Protein AF-A0A1I8NKN6-F1 (afdb_monomer_lite)

Radius of gyration: 14.68 Å; chains: 1; bounding box: 35×41×33 Å

pLDDT: mean 80.77, std 15.3, range [33.5, 96.06]

InterPro domains:
  IPR006170 Pheromone/general odorant binding protein [PF01395] (16-107)
  IPR006170 Pheromone/general odorant binding protein [SM00708] (15-115)
  IPR036728 Pheromone/general odorant binding protein superfamily [G3DSA:1.10.238.20] (7-115)
  IPR036728 Pheromone/general odorant binding protein superfamily [SSF47565] (15-107)

Organism: Musca domestica (NCBI:txid7370)

Sequence (115 aa):
MARYIVEISADEISQSAACLQENNLTKNELLEILDSIRAGAKEVDSRVKCHTHCLMKSFGHLDENGKFDPQSIGDGTDLSDIGMADLEKCYEEYQASDDKCEYAYCVITTMENVE

Foldseek 3Di:
DDDPPPCCDPQLVVQLVVLCVVLVHDPVNLVVQVVCVVVPDPDGDLSNLSSLLSSCVS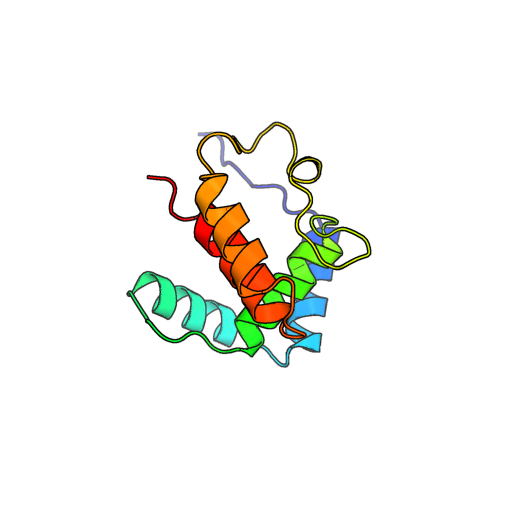LVQADPLLQGDPPSPDPPQPCVLLPVVQLVVLCVVPVPPPSSSSSSVSSVVSSVPRD

Secondary structure (DSSP, 8-state):
---------HHHHHHHHHHHHHTT--HHHHHHHHHHHHTT-S---HHHHHHHHHHHHHTT-B-TTS-B-GGGS-TTS-TTSS-HHHHHHHHHHHTT-S-HHHHHHHHHHHHHT--

Structure (mmCIF, N/CA/C/O backbone):
data_AF-A0A1I8NKN6-F1
#
_entry.id   AF-A0A1I8NKN6-F1
#
loop_
_atom_site.group_PDB
_atom_site.id
_atom_site.type_symbol
_atom_site.label_atom_id
_atom_site.label_alt_id
_atom_site.label_comp_id
_atom_site.label_asym_id
_atom_site.label_entity_id
_atom_site.label_seq_id
_atom_site.pdbx_PDB_ins_code
_atom_site.Cartn_x
_atom_site.Cartn_y
_atom_site.Cartn_z
_atom_site.occupancy
_atom_site.B_iso_or_equiv
_atom_site.auth_seq_id
_atom_site.auth_comp_id
_atom_site.auth_asym_id
_atom_site.auth_atom_id
_atom_site.pdbx_PDB_model_num
ATOM 1 N N . MET A 1 1 ? 13.535 26.383 -17.738 1.00 35.12 1 MET A N 1
ATOM 2 C CA . MET A 1 1 ? 12.609 25.890 -16.698 1.00 35.12 1 MET A CA 1
ATOM 3 C C . MET A 1 1 ? 11.951 24.629 -17.234 1.00 35.12 1 MET A C 1
ATOM 5 O O . MET A 1 1 ? 10.964 24.731 -17.949 1.00 35.12 1 MET A O 1
ATOM 9 N N . ALA A 1 2 ? 12.562 23.464 -17.009 1.00 33.50 2 ALA A N 1
ATOM 10 C CA . ALA A 1 2 ? 11.960 22.196 -17.406 1.00 33.50 2 ALA A CA 1
ATOM 11 C C . ALA A 1 2 ? 10.859 21.869 -16.391 1.00 33.50 2 ALA A C 1
ATOM 13 O O . ALA A 1 2 ? 11.138 21.705 -15.207 1.00 33.50 2 ALA A O 1
ATOM 14 N N . ARG A 1 3 ? 9.602 21.868 -16.844 1.00 38.62 3 ARG A N 1
ATOM 15 C CA . ARG A 1 3 ? 8.496 21.284 -16.086 1.00 38.62 3 ARG A CA 1
ATOM 16 C C . ARG A 1 3 ? 8.728 19.778 -16.095 1.00 38.62 3 ARG A C 1
ATOM 18 O O . ARG A 1 3 ? 8.665 19.177 -17.161 1.00 38.62 3 ARG A O 1
ATOM 25 N N . TYR A 1 4 ? 9.025 19.204 -14.937 1.00 37.88 4 TYR A N 1
ATOM 26 C CA . TYR A 1 4 ? 8.963 17.762 -14.733 1.00 37.88 4 TYR A CA 1
ATOM 27 C C . TYR A 1 4 ? 7.474 17.393 -14.772 1.00 37.88 4 TYR A C 1
ATOM 29 O O . TYR A 1 4 ? 6.765 17.506 -13.776 1.00 37.88 4 TYR A O 1
ATOM 37 N N . ILE A 1 5 ? 6.950 17.113 -15.964 1.00 47.09 5 ILE A N 1
ATOM 38 C CA . ILE A 1 5 ? 5.681 16.403 -16.083 1.00 47.09 5 ILE A CA 1
ATOM 39 C C . ILE A 1 5 ? 6.077 14.956 -15.830 1.00 47.09 5 ILE A C 1
ATOM 41 O O . ILE A 1 5 ? 6.745 14.361 -16.668 1.00 47.09 5 ILE A O 1
ATOM 45 N N . VAL A 1 6 ? 5.756 14.431 -14.649 1.00 48.31 6 VAL A N 1
ATOM 46 C CA . VAL A 1 6 ? 5.752 12.980 -14.453 1.00 48.31 6 VAL A CA 1
ATOM 47 C C . VAL A 1 6 ? 4.745 12.457 -15.474 1.00 48.31 6 VAL A C 1
ATOM 49 O O . VAL A 1 6 ? 3.558 12.775 -15.380 1.00 48.31 6 VAL A O 1
ATOM 52 N N . GLU A 1 7 ? 5.221 11.780 -16.517 1.00 51.00 7 GLU A N 1
ATOM 53 C CA . GLU A 1 7 ? 4.362 11.105 -17.488 1.00 51.00 7 GLU A CA 1
ATOM 54 C C . GLU A 1 7 ? 3.741 9.896 -16.789 1.00 51.00 7 GLU A C 1
ATOM 56 O O . GLU A 1 7 ? 4.213 8.775 -16.925 1.00 51.00 7 GLU A O 1
ATOM 61 N N . ILE A 1 8 ? 2.703 10.140 -15.987 1.00 62.81 8 ILE A N 1
ATOM 62 C CA . ILE A 1 8 ? 1.846 9.069 -15.484 1.00 62.81 8 ILE A CA 1
ATOM 63 C C . ILE A 1 8 ? 1.136 8.501 -16.711 1.00 62.81 8 ILE A C 1
ATOM 65 O O . ILE A 1 8 ? 0.442 9.228 -17.434 1.00 62.81 8 ILE A O 1
ATOM 69 N N . SER A 1 9 ? 1.355 7.222 -16.984 1.00 74.62 9 SER A N 1
ATOM 7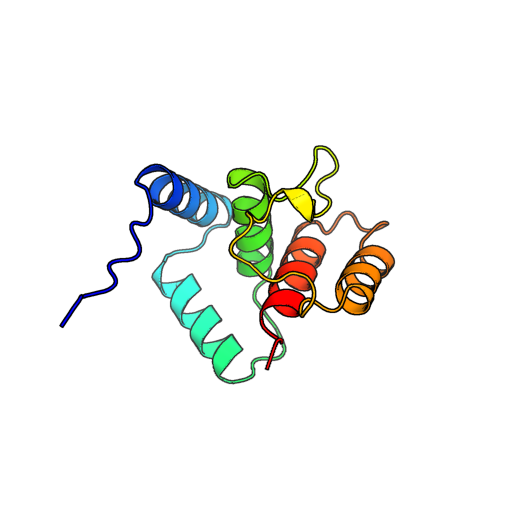0 C CA . SER A 1 9 ? 0.786 6.543 -18.139 1.00 74.62 9 SER A CA 1
ATOM 71 C C . SER A 1 9 ? -0.743 6.491 -18.046 1.00 74.62 9 SER A C 1
ATOM 73 O O . SER A 1 9 ? -1.343 6.509 -16.967 1.00 74.62 9 SER A O 1
ATOM 75 N N . ALA A 1 10 ? -1.408 6.413 -19.201 1.00 78.12 10 ALA A N 1
ATOM 76 C CA . ALA A 1 10 ? -2.859 6.224 -19.245 1.00 78.12 10 ALA A CA 1
ATOM 77 C C . ALA A 1 10 ? -3.290 4.935 -18.518 1.00 78.12 10 ALA A C 1
ATOM 79 O O . ALA A 1 10 ? -4.370 4.893 -17.925 1.00 78.12 10 ALA A O 1
ATOM 80 N N . ASP A 1 11 ? -2.420 3.924 -18.525 1.00 78.19 11 ASP A N 1
ATOM 81 C CA . ASP A 1 11 ? -2.635 2.651 -17.849 1.00 78.19 11 ASP A CA 1
ATOM 82 C C . ASP A 1 11 ? -2.609 2.819 -16.326 1.00 78.19 11 ASP A C 1
ATOM 84 O O . ASP A 1 11 ? -3.539 2.369 -15.659 1.00 78.19 11 ASP A O 1
ATOM 88 N N . GLU A 1 12 ? -1.646 3.559 -15.769 1.00 76.50 12 GLU A N 1
ATOM 89 C CA . GLU A 1 12 ? -1.598 3.864 -14.329 1.00 76.50 12 GLU A CA 1
ATOM 90 C C . GLU A 1 12 ? -2.819 4.670 -13.865 1.00 76.50 12 GLU A C 1
ATOM 92 O O . GLU A 1 12 ? -3.389 4.403 -12.803 1.00 76.50 12 GLU A O 1
ATOM 97 N N . ILE A 1 13 ? -3.287 5.616 -14.686 1.00 82.06 13 ILE A N 1
ATOM 98 C CA . ILE A 1 13 ? -4.515 6.376 -14.411 1.00 82.06 13 ILE A CA 1
ATOM 99 C C . ILE A 1 13 ? -5.734 5.445 -14.392 1.00 82.06 13 ILE A C 1
ATOM 101 O O . ILE A 1 13 ? -6.581 5.544 -13.499 1.00 82.06 13 ILE A O 1
ATOM 105 N N . SER A 1 14 ? -5.830 4.534 -15.363 1.00 86.44 14 SER A N 1
ATOM 106 C CA . SER A 1 14 ? -6.934 3.577 -15.453 1.00 86.44 14 SER A CA 1
ATOM 107 C C . SER A 1 14 ? -6.925 2.584 -14.289 1.00 86.44 14 SER A C 1
ATOM 109 O O . SER A 1 14 ? -7.981 2.288 -13.727 1.00 86.44 14 SER A O 1
ATOM 111 N N . GLN A 1 15 ? -5.752 2.081 -13.906 1.00 88.75 15 GLN A N 1
ATOM 112 C CA . GLN A 1 15 ? -5.592 1.142 -12.795 1.00 88.75 15 GLN A CA 1
ATOM 113 C C . GLN A 1 15 ? -5.917 1.809 -11.453 1.00 88.75 15 GLN A C 1
ATOM 115 O O . GLN A 1 15 ? -6.665 1.248 -10.653 1.00 88.75 15 GLN A O 1
ATOM 120 N N . SER A 1 16 ? -5.476 3.054 -11.245 1.00 88.19 16 SER A N 1
ATOM 121 C CA . SER A 1 16 ? -5.855 3.842 -10.066 1.00 88.19 16 SER A CA 1
ATOM 122 C C . SER A 1 16 ? -7.369 4.057 -9.968 1.00 88.19 16 SER A C 1
ATOM 124 O O . SER A 1 16 ? -7.954 3.861 -8.899 1.00 88.19 16 SER A O 1
ATOM 126 N N . ALA A 1 17 ? -8.035 4.380 -11.082 1.00 91.44 17 ALA A N 1
ATOM 127 C CA . ALA A 1 17 ? -9.488 4.539 -11.109 1.00 91.44 17 ALA A CA 1
ATOM 128 C C . ALA A 1 17 ? -10.233 3.233 -10.773 1.00 91.44 17 ALA A C 1
ATOM 130 O O . ALA A 1 17 ? -11.201 3.260 -10.010 1.00 91.44 17 ALA A O 1
ATOM 131 N N . ALA A 1 18 ? -9.765 2.092 -11.290 1.00 94.25 18 ALA A N 1
ATOM 132 C CA . ALA A 1 18 ? -10.334 0.783 -10.973 1.00 94.25 18 ALA A CA 1
ATOM 133 C C . ALA A 1 18 ? -10.187 0.447 -9.479 1.00 94.25 18 ALA A C 1
ATOM 135 O O . ALA A 1 18 ? -11.165 0.071 -8.833 1.00 94.25 18 ALA A O 1
ATOM 136 N N . CYS A 1 19 ? -9.002 0.675 -8.904 1.00 95.75 19 CYS A N 1
ATOM 137 C CA . CYS A 1 19 ? -8.750 0.423 -7.487 1.00 95.75 19 CYS A CA 1
ATOM 138 C C . CYS A 1 19 ? -9.555 1.339 -6.556 1.00 95.75 19 CYS A C 1
ATOM 140 O O . CYS A 1 19 ? -9.900 0.928 -5.448 1.00 95.75 19 CYS A O 1
ATOM 142 N N . LEU A 1 20 ? -9.855 2.579 -6.956 1.00 94.81 20 LEU A N 1
ATOM 143 C CA . LEU A 1 20 ? -10.770 3.457 -6.212 1.00 94.81 20 LEU A CA 1
ATOM 144 C C . LEU A 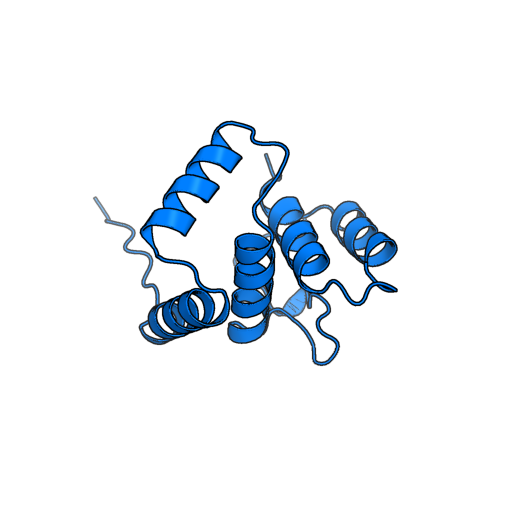1 20 ? -12.187 2.874 -6.187 1.00 94.81 20 LEU A C 1
ATOM 146 O O . LEU A 1 20 ? -12.807 2.773 -5.127 1.00 94.81 20 LEU A O 1
ATOM 150 N N . GLN A 1 21 ? -12.677 2.445 -7.353 1.00 95.88 21 GLN A N 1
ATOM 151 C CA . GLN A 1 21 ? -14.011 1.873 -7.493 1.00 95.88 21 GLN A CA 1
ATOM 152 C C . GLN A 1 21 ? -14.165 0.570 -6.696 1.00 95.88 21 GLN A C 1
ATOM 154 O O . GLN A 1 21 ? -15.159 0.411 -5.991 1.00 95.88 21 GLN A O 1
ATOM 159 N N . GLU A 1 22 ? -13.189 -0.339 -6.773 1.00 96.06 22 GLU A N 1
ATOM 160 C CA . GLU A 1 22 ? -13.212 -1.620 -6.050 1.00 96.06 22 GLU A CA 1
ATOM 161 C C . GLU A 1 22 ? -13.288 -1.429 -4.528 1.00 96.06 22 GLU A C 1
ATOM 163 O O . GLU A 1 22 ? -13.972 -2.180 -3.835 1.00 96.06 22 GLU A O 1
ATOM 168 N N . ASN A 1 23 ? -12.645 -0.378 -4.015 1.00 95.38 23 ASN A N 1
ATOM 169 C CA . ASN A 1 23 ? -12.553 -0.107 -2.581 1.00 95.38 23 ASN A CA 1
ATOM 170 C C . ASN A 1 23 ? -13.598 0.896 -2.073 1.00 95.38 23 ASN A C 1
ATOM 172 O O . ASN A 1 23 ? -13.513 1.339 -0.928 1.00 95.38 23 ASN A O 1
ATOM 176 N N . ASN A 1 24 ? -14.603 1.239 -2.888 1.00 96.06 24 ASN A N 1
ATOM 177 C CA . ASN A 1 24 ? -15.642 2.216 -2.545 1.00 96.06 24 ASN A CA 1
ATOM 178 C C . ASN A 1 24 ? -15.051 3.542 -2.030 1.00 96.06 24 ASN A C 1
ATOM 180 O O . ASN A 1 24 ? -15.479 4.072 -0.999 1.00 96.06 24 ASN A O 1
ATOM 184 N N . LEU A 1 25 ? -14.039 4.044 -2.742 1.00 94.31 25 LEU A N 1
ATOM 185 C CA . LEU A 1 25 ? -13.402 5.329 -2.485 1.00 94.31 25 LEU A CA 1
ATOM 186 C C . LEU A 1 25 ? -13.630 6.269 -3.658 1.00 94.31 25 LEU A C 1
ATOM 188 O O . LEU A 1 25 ? -13.416 5.932 -4.823 1.00 94.31 25 LEU A O 1
ATOM 192 N N . THR A 1 26 ? -14.000 7.500 -3.343 1.00 94.81 26 THR A N 1
ATOM 193 C CA . THR A 1 26 ? -13.873 8.604 -4.286 1.00 94.81 26 THR A CA 1
ATOM 194 C C . THR A 1 26 ? -12.457 9.170 -4.253 1.00 94.81 26 THR A C 1
ATOM 196 O O . THR A 1 26 ? -11.730 9.066 -3.265 1.00 94.81 26 THR A O 1
ATOM 199 N N . LYS A 1 27 ? -12.068 9.851 -5.336 1.00 90.94 27 LYS A N 1
ATOM 200 C CA . LYS A 1 27 ? -10.794 10.577 -5.384 1.00 90.94 27 LYS A CA 1
ATOM 201 C C . LYS A 1 27 ? -10.677 11.615 -4.259 1.00 90.94 27 LYS A C 1
ATOM 203 O O . LYS A 1 27 ? -9.593 11.795 -3.721 1.00 90.94 27 LYS A O 1
ATOM 208 N N . ASN A 1 28 ? -11.772 12.295 -3.917 1.00 93.88 28 ASN A N 1
ATOM 209 C CA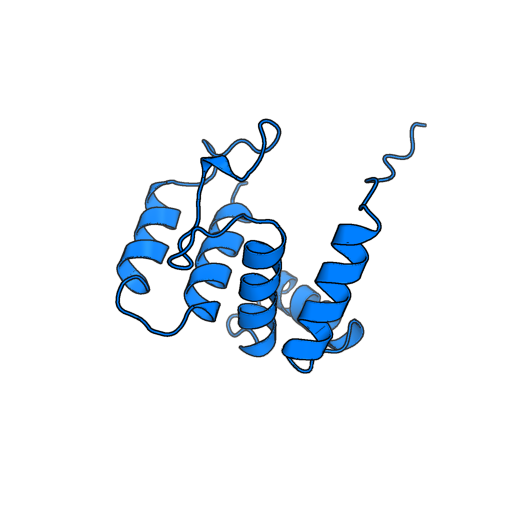 . ASN A 1 28 ? -11.760 13.320 -2.875 1.00 93.88 28 ASN A CA 1
ATOM 210 C C . ASN A 1 28 ? -11.561 12.705 -1.485 1.00 93.88 28 ASN A C 1
ATOM 212 O O . ASN A 1 28 ? -10.712 13.193 -0.751 1.00 93.88 28 ASN A O 1
ATOM 216 N N . GLU A 1 29 ? -12.254 11.605 -1.165 1.00 92.50 29 GLU A N 1
ATOM 217 C CA . GLU A 1 29 ? -12.028 10.875 0.094 1.00 92.50 29 GLU A CA 1
ATOM 218 C C . GLU A 1 29 ? -10.576 10.406 0.215 1.00 92.50 29 GLU A C 1
ATOM 220 O O . GLU A 1 29 ? -9.965 10.577 1.266 1.00 92.50 29 GLU A O 1
ATOM 225 N N . LEU A 1 30 ? -9.994 9.863 -0.864 1.00 89.88 30 LEU A N 1
ATOM 226 C CA . LEU A 1 30 ? -8.586 9.466 -0.856 1.00 89.88 30 LEU A CA 1
ATOM 227 C C . LEU A 1 30 ? -7.676 10.660 -0.526 1.00 89.88 30 LEU A C 1
ATOM 229 O O . LEU A 1 30 ? -6.805 10.539 0.329 1.00 89.88 30 LEU A O 1
ATOM 233 N N . LEU A 1 31 ? -7.883 11.815 -1.166 1.00 89.81 31 LEU A N 1
ATOM 234 C CA . LEU A 1 31 ? -7.085 13.018 -0.905 1.00 89.81 31 LEU A CA 1
ATOM 235 C C . LEU A 1 31 ? -7.228 13.514 0.542 1.00 89.81 31 LEU A C 1
ATOM 237 O O . LEU A 1 31 ? -6.222 13.825 1.171 1.00 89.81 31 LEU A O 1
ATOM 241 N N . GLU A 1 32 ? -8.444 13.533 1.087 1.00 92.12 32 GLU A N 1
ATOM 242 C CA . GLU A 1 32 ? -8.702 13.939 2.476 1.00 92.12 32 GLU A CA 1
ATOM 243 C C . GLU A 1 32 ? -8.017 13.010 3.490 1.00 92.12 32 GLU A C 1
ATOM 245 O O . GLU A 1 32 ? -7.462 13.468 4.496 1.00 92.12 32 GLU A O 1
ATOM 250 N N . ILE A 1 33 ? -8.013 11.700 3.221 1.00 88.00 33 ILE A N 1
ATOM 251 C CA . ILE A 1 33 ? -7.338 10.716 4.074 1.00 88.00 33 ILE A CA 1
ATOM 252 C C . ILE A 1 33 ? -5.819 10.880 3.976 1.00 88.00 33 ILE A C 1
ATOM 254 O O . ILE A 1 33 ? -5.150 10.902 5.007 1.00 88.00 33 ILE A O 1
ATOM 258 N N . LEU A 1 34 ? -5.269 11.066 2.772 1.00 86.06 34 LEU A N 1
ATOM 259 C CA . LEU A 1 34 ? -3.836 11.321 2.581 1.00 86.06 34 LEU A CA 1
ATOM 260 C C . LEU A 1 34 ? -3.383 12.604 3.291 1.00 86.06 34 LEU A C 1
ATOM 262 O O . LEU A 1 34 ? -2.336 12.614 3.936 1.00 86.06 34 LEU A O 1
ATOM 266 N N . ASP A 1 35 ? -4.176 13.673 3.231 1.00 88.94 35 ASP A N 1
ATOM 267 C CA . ASP A 1 35 ? -3.884 14.909 3.962 1.00 88.94 35 ASP A CA 1
ATOM 268 C C . ASP A 1 35 ? -3.945 14.702 5.483 1.00 88.94 35 ASP A C 1
ATOM 270 O O . ASP A 1 35 ? -3.126 15.254 6.219 1.00 88.94 35 ASP A O 1
ATOM 274 N N . SER A 1 36 ? -4.849 13.843 5.961 1.00 86.81 36 SER A N 1
ATOM 275 C CA . SER A 1 36 ? -4.923 13.460 7.376 1.00 86.81 36 SER A CA 1
ATOM 276 C C . SER A 1 36 ? -3.705 12.640 7.821 1.00 86.81 36 SER A C 1
ATOM 278 O O . SER A 1 36 ? -3.162 12.893 8.897 1.00 86.81 36 SER A O 1
ATOM 280 N N . ILE A 1 37 ? -3.229 11.703 6.991 1.00 85.75 37 ILE A N 1
ATOM 281 C CA . ILE A 1 37 ? -1.995 10.932 7.236 1.00 85.75 37 ILE A CA 1
ATOM 282 C C . ILE A 1 37 ? -0.796 11.878 7.333 1.00 85.75 37 ILE A C 1
ATOM 284 O O . ILE A 1 37 ? -0.055 11.825 8.312 1.00 85.75 37 ILE A O 1
ATOM 288 N N . ARG A 1 38 ? -0.656 12.818 6.386 1.00 83.31 38 ARG A N 1
ATOM 289 C CA . ARG A 1 38 ? 0.399 13.852 6.416 1.00 83.31 38 ARG A CA 1
ATOM 290 C C . ARG A 1 38 ? 0.328 14.741 7.655 1.00 83.31 38 ARG A C 1
ATOM 292 O O . ARG A 1 38 ? 1.355 15.209 8.134 1.00 83.31 38 ARG A O 1
ATOM 299 N N . ALA A 1 39 ? -0.872 14.971 8.183 1.00 87.12 39 ALA A N 1
ATOM 300 C CA . ALA A 1 39 ? -1.084 15.697 9.432 1.00 87.12 39 ALA A CA 1
ATOM 301 C C . ALA A 1 39 ? -0.811 14.850 10.696 1.00 87.12 39 ALA A C 1
ATOM 303 O O . ALA A 1 39 ? -0.944 15.363 11.809 1.00 87.12 39 ALA A O 1
ATOM 304 N N . GLY A 1 40 ? -0.423 13.578 10.550 1.00 84.19 40 GLY A N 1
ATOM 305 C CA . GLY A 1 40 ? -0.059 12.681 11.648 1.00 84.19 40 GLY A CA 1
ATOM 306 C C . GLY A 1 40 ? -1.210 11.828 12.186 1.00 84.19 40 GLY A C 1
ATOM 307 O O . GLY A 1 40 ? -1.187 11.444 13.360 1.00 84.19 40 GLY A O 1
ATOM 308 N N . ALA A 1 41 ? -2.235 11.545 11.375 1.00 85.94 41 ALA A N 1
ATOM 309 C CA . ALA A 1 41 ? -3.283 10.600 11.754 1.00 85.94 41 ALA A CA 1
ATOM 310 C C . ALA A 1 41 ? -2.684 9.219 12.075 1.00 85.94 41 ALA A C 1
ATOM 312 O O . ALA A 1 41 ? -1.907 8.666 11.304 1.00 85.94 41 ALA A O 1
ATOM 313 N N . LYS A 1 42 ? -3.059 8.666 13.234 1.00 79.69 42 LYS A N 1
ATOM 314 C CA . LYS A 1 42 ? -2.591 7.347 13.696 1.00 79.69 42 LYS A CA 1
ATOM 315 C C . LYS A 1 42 ? -3.402 6.189 13.129 1.00 79.69 42 LYS A C 1
ATOM 317 O O . LYS A 1 42 ? -2.887 5.089 12.999 1.00 79.69 42 LYS A O 1
ATOM 322 N N . GLU A 1 43 ? -4.664 6.456 12.823 1.00 85.69 43 GLU A N 1
ATOM 323 C CA . GLU A 1 43 ? -5.597 5.484 12.273 1.00 85.69 43 GLU A CA 1
ATOM 324 C C . GLU A 1 43 ? -5.882 5.852 10.825 1.00 85.69 43 GLU A C 1
ATOM 326 O O . GLU A 1 43 ? -6.162 7.012 10.512 1.00 85.69 43 GLU A O 1
ATOM 331 N N . VAL A 1 44 ? -5.814 4.852 9.953 1.00 88.62 44 VAL A N 1
ATOM 332 C CA . VAL A 1 44 ? -6.021 5.007 8.515 1.00 88.62 44 VAL A CA 1
ATOM 333 C C . VAL A 1 44 ? -7.175 4.122 8.091 1.00 88.62 44 VAL A C 1
ATOM 335 O O . VAL A 1 44 ? -7.262 2.968 8.508 1.00 88.62 44 VAL A O 1
ATOM 338 N N . ASP A 1 45 ? -8.063 4.676 7.268 1.00 91.69 45 ASP A N 1
ATOM 339 C CA . ASP A 1 45 ? -9.225 3.968 6.736 1.00 91.69 45 ASP A CA 1
ATOM 340 C C . ASP A 1 45 ? -8.782 2.683 6.019 1.00 91.69 45 ASP A C 1
ATOM 342 O O . ASP A 1 45 ? -7.925 2.713 5.130 1.00 91.69 45 ASP A O 1
ATOM 346 N N . SER A 1 46 ? -9.377 1.547 6.387 1.00 92.56 46 SER A N 1
ATOM 347 C CA . SER A 1 46 ? -9.038 0.242 5.813 1.00 92.56 46 SER A CA 1
ATOM 348 C C . SER A 1 46 ? -9.252 0.190 4.299 1.00 92.56 46 SER A C 1
ATOM 350 O O . SER A 1 46 ? -8.513 -0.506 3.604 1.00 92.56 46 SER A O 1
ATOM 352 N N . ARG A 1 47 ? -10.186 0.982 3.752 1.00 94.38 47 ARG A N 1
ATOM 353 C CA . ARG A 1 47 ? -10.396 1.103 2.300 1.00 94.38 47 ARG A CA 1
ATOM 354 C C . ARG A 1 47 ? -9.170 1.671 1.598 1.00 94.38 47 ARG A C 1
ATOM 356 O O . ARG A 1 47 ? -8.863 1.253 0.487 1.00 94.38 47 ARG A O 1
ATOM 363 N N . VAL A 1 48 ? -8.456 2.603 2.234 1.00 92.50 48 VAL A N 1
ATOM 364 C CA . VAL A 1 48 ? -7.223 3.179 1.675 1.00 92.50 48 VAL A CA 1
ATOM 365 C C . VAL A 1 48 ? -6.095 2.159 1.716 1.00 92.50 48 VAL A C 1
ATOM 367 O O . VAL A 1 48 ? -5.384 2.003 0.729 1.00 92.50 48 VAL A O 1
ATOM 370 N N . LYS A 1 49 ? -5.990 1.382 2.796 1.00 93.25 49 LYS A N 1
ATOM 371 C CA . LYS A 1 49 ? -5.025 0.275 2.881 1.00 93.25 49 LYS A CA 1
ATOM 372 C C . LYS A 1 49 ? -5.264 -0.767 1.781 1.00 93.25 49 LYS A C 1
ATOM 374 O O . LYS A 1 49 ? -4.332 -1.199 1.105 1.00 93.25 49 LYS A O 1
ATOM 379 N N . CYS A 1 50 ? -6.525 -1.119 1.529 1.00 94.62 50 CYS A N 1
ATOM 380 C CA . CYS A 1 50 ? -6.884 -2.042 0.451 1.00 94.62 50 CYS A CA 1
ATOM 381 C C . CYS A 1 50 ? -6.716 -1.433 -0.948 1.00 94.62 50 CYS A C 1
ATOM 383 O O . CYS A 1 50 ? -6.325 -2.131 -1.887 1.00 94.62 50 CYS A O 1
ATOM 385 N N . HIS A 1 51 ? -6.925 -0.124 -1.090 1.00 94.31 51 HIS A N 1
ATOM 386 C CA . HIS A 1 51 ? -6.588 0.603 -2.309 1.00 94.31 51 HIS A CA 1
ATOM 387 C C . HIS A 1 51 ? -5.087 0.506 -2.627 1.00 94.31 51 HIS A C 1
ATOM 389 O O . HIS A 1 51 ? -4.734 0.211 -3.770 1.00 94.31 51 HIS A O 1
ATOM 395 N N . THR A 1 52 ? -4.213 0.646 -1.622 1.00 92.12 52 THR A N 1
ATOM 396 C CA . THR A 1 52 ? -2.762 0.432 -1.763 1.00 92.12 52 THR A CA 1
ATOM 397 C C . THR A 1 52 ? -2.441 -0.984 -2.238 1.00 92.12 52 THR A C 1
ATOM 399 O O . THR A 1 52 ? -1.698 -1.143 -3.204 1.00 92.12 52 THR A O 1
ATOM 402 N N . HIS A 1 53 ? -3.039 -2.015 -1.629 1.00 93.25 53 HIS A N 1
ATOM 403 C CA . HIS A 1 53 ? -2.859 -3.400 -2.082 1.00 93.25 53 HIS A CA 1
ATOM 404 C C . HIS A 1 53 ? -3.233 -3.581 -3.560 1.00 93.25 53 HIS A C 1
ATOM 406 O O . HIS A 1 53 ? -2.474 -4.174 -4.329 1.00 93.25 53 HIS A O 1
ATOM 412 N N . CYS A 1 54 ? -4.385 -3.041 -3.969 1.00 94.56 54 CYS A N 1
ATOM 413 C CA . CYS A 1 54 ? -4.849 -3.109 -5.352 1.00 94.56 54 CYS A CA 1
ATOM 414 C C . CYS A 1 54 ? -3.868 -2.443 -6.327 1.00 94.56 54 CYS A C 1
ATOM 416 O O . CYS A 1 54 ? -3.558 -3.020 -7.374 1.00 94.56 54 CYS A O 1
ATOM 418 N N . LEU A 1 55 ? -3.342 -1.265 -5.976 1.00 91.69 55 LEU A N 1
ATOM 419 C CA . LEU A 1 55 ? -2.359 -0.552 -6.792 1.00 91.69 55 LEU A CA 1
ATOM 420 C C . LEU A 1 55 ? -1.055 -1.336 -6.923 1.00 91.69 55 LEU A C 1
ATOM 422 O O . LEU A 1 55 ? -0.614 -1.596 -8.040 1.00 91.69 55 LEU A O 1
ATOM 426 N N . MET A 1 56 ? -0.477 -1.775 -5.801 1.00 90.38 56 MET A N 1
ATOM 427 C CA . MET A 1 56 ? 0.770 -2.546 -5.808 1.00 90.38 56 MET A CA 1
ATOM 428 C C . MET A 1 56 ? 0.632 -3.818 -6.646 1.00 90.38 56 MET A C 1
ATOM 430 O O . MET A 1 56 ? 1.522 -4.150 -7.422 1.00 90.38 56 MET A O 1
ATOM 434 N N . LYS A 1 57 ? -0.509 -4.507 -6.551 1.00 91.44 57 LYS A N 1
ATOM 435 C CA . LYS A 1 57 ? -0.789 -5.674 -7.388 1.00 91.44 57 LYS A CA 1
ATOM 436 C C . LYS A 1 57 ? -0.913 -5.313 -8.871 1.00 91.44 57 LYS A C 1
ATOM 438 O O . LYS A 1 57 ? -0.372 -6.024 -9.711 1.00 91.44 57 LYS A O 1
ATOM 443 N N . SER A 1 58 ? -1.623 -4.232 -9.195 1.00 90.00 58 SER A N 1
ATOM 444 C CA . SER A 1 58 ? -1.861 -3.805 -10.583 1.00 90.00 58 SER A CA 1
ATOM 445 C C . SER A 1 58 ? -0.575 -3.379 -11.291 1.00 90.00 58 SER A C 1
ATOM 447 O O . SER A 1 58 ? -0.409 -3.664 -12.474 1.00 90.00 58 SER A O 1
ATOM 449 N N . PHE A 1 59 ? 0.355 -2.775 -10.550 1.00 87.38 59 PHE A N 1
ATOM 450 C CA . PHE A 1 59 ? 1.681 -2.394 -11.041 1.00 87.38 59 PHE A CA 1
ATOM 451 C C . PHE A 1 59 ? 2.687 -3.552 -11.059 1.00 87.38 59 PHE A C 1
ATOM 453 O O . PHE A 1 59 ? 3.798 -3.387 -11.550 1.00 87.38 59 PHE A O 1
ATOM 460 N N . GLY A 1 60 ? 2.303 -4.736 -10.569 1.00 88.12 60 GLY A N 1
ATOM 461 C CA . GLY A 1 60 ? 3.180 -5.905 -10.534 1.00 88.12 60 GLY A CA 1
ATOM 462 C C . GLY A 1 60 ? 4.224 -5.860 -9.419 1.00 88.12 60 GLY A C 1
ATOM 463 O O . GLY A 1 60 ? 5.225 -6.560 -9.505 1.00 88.12 60 GLY A O 1
ATOM 464 N N . HIS A 1 61 ? 3.992 -5.064 -8.370 1.00 89.12 61 HIS A N 1
ATOM 465 C CA . HIS A 1 61 ? 4.871 -4.994 -7.202 1.00 89.12 61 HIS A CA 1
ATOM 466 C C . HIS A 1 61 ? 4.659 -6.107 -6.182 1.00 89.12 61 HIS A C 1
ATOM 468 O O . HIS A 1 61 ? 5.440 -6.249 -5.241 1.00 89.12 61 HIS A O 1
ATOM 474 N N . LEU A 1 62 ? 3.587 -6.879 -6.348 1.00 89.19 62 LEU A N 1
ATOM 475 C CA . LEU A 1 62 ? 3.305 -8.050 -5.536 1.00 89.19 62 LEU A CA 1
ATOM 476 C C . LEU A 1 62 ? 3.456 -9.317 -6.381 1.00 89.19 62 LEU A C 1
ATOM 478 O O . LEU A 1 62 ? 2.971 -9.371 -7.512 1.00 89.19 62 LEU A O 1
ATOM 482 N N . ASP A 1 63 ? 4.078 -10.340 -5.803 1.00 85.94 63 ASP A N 1
ATOM 483 C CA . ASP A 1 63 ? 4.170 -11.678 -6.375 1.00 85.94 63 ASP A CA 1
ATOM 484 C C . ASP A 1 63 ? 2.799 -12.389 -6.399 1.00 85.94 63 ASP A C 1
ATOM 486 O O . ASP A 1 63 ? 1.772 -11.882 -5.930 1.00 85.94 63 ASP A O 1
ATOM 490 N N . GLU A 1 64 ? 2.770 -13.616 -6.921 1.00 83.12 64 GLU A N 1
ATOM 491 C CA . GLU A 1 64 ? 1.552 -14.437 -6.996 1.00 83.12 64 GLU A CA 1
ATOM 492 C C . GLU A 1 64 ? 0.930 -14.748 -5.620 1.00 83.12 64 GLU A C 1
ATOM 494 O O . GLU A 1 64 ? -0.265 -15.043 -5.524 1.00 83.12 64 GLU A O 1
ATOM 499 N N . ASN A 1 65 ? 1.718 -14.649 -4.547 1.00 81.19 65 ASN A N 1
ATOM 500 C CA . ASN A 1 65 ? 1.284 -14.851 -3.168 1.00 81.19 65 ASN A CA 1
ATOM 501 C C . ASN A 1 65 ? 0.826 -13.543 -2.498 1.00 81.19 65 ASN A C 1
ATOM 503 O O . ASN A 1 65 ? 0.364 -13.576 -1.356 1.00 81.19 65 ASN A O 1
ATOM 507 N N . GLY A 1 66 ? 0.916 -12.404 -3.191 1.00 80.31 66 GLY A N 1
ATOM 508 C CA . GLY A 1 66 ? 0.607 -11.082 -2.652 1.00 80.31 66 GLY A CA 1
ATOM 509 C C . GLY A 1 66 ? 1.731 -10.481 -1.805 1.00 80.31 66 GLY A C 1
ATOM 510 O O . GLY A 1 66 ? 1.468 -9.543 -1.054 1.00 80.31 66 GLY A O 1
ATOM 511 N N . LYS A 1 67 ? 2.951 -11.020 -1.897 1.00 85.88 67 LYS A N 1
ATOM 512 C CA . LYS A 1 67 ? 4.143 -10.535 -1.193 1.00 85.88 67 LYS A CA 1
ATOM 513 C C . LYS A 1 67 ? 4.870 -9.510 -2.040 1.00 85.88 67 LYS A C 1
ATOM 515 O O . LYS A 1 67 ? 4.920 -9.646 -3.254 1.00 85.88 67 LYS A O 1
ATOM 520 N N . PHE A 1 68 ? 5.448 -8.504 -1.401 1.00 87.56 68 PHE A N 1
ATOM 521 C CA . PHE A 1 68 ? 6.223 -7.491 -2.099 1.00 87.56 68 PHE A CA 1
ATOM 522 C C . PHE A 1 68 ? 7.448 -8.115 -2.781 1.00 87.56 68 PHE A C 1
ATOM 524 O O . PHE A 1 68 ? 8.202 -8.846 -2.138 1.00 87.56 68 PHE A O 1
ATOM 531 N N . ASP A 1 69 ? 7.626 -7.825 -4.070 1.00 86.62 69 ASP A N 1
ATOM 532 C CA . ASP A 1 69 ? 8.808 -8.198 -4.844 1.00 86.62 69 ASP A CA 1
ATOM 533 C C . ASP A 1 69 ? 9.733 -6.978 -4.971 1.00 86.62 69 ASP A C 1
ATOM 535 O O . ASP A 1 69 ? 9.437 -6.071 -5.752 1.00 86.62 69 ASP A O 1
ATOM 539 N N . PRO A 1 70 ? 10.870 -6.930 -4.257 1.00 79.00 70 PRO A N 1
ATOM 540 C CA . PRO A 1 70 ? 11.808 -5.817 -4.358 1.00 79.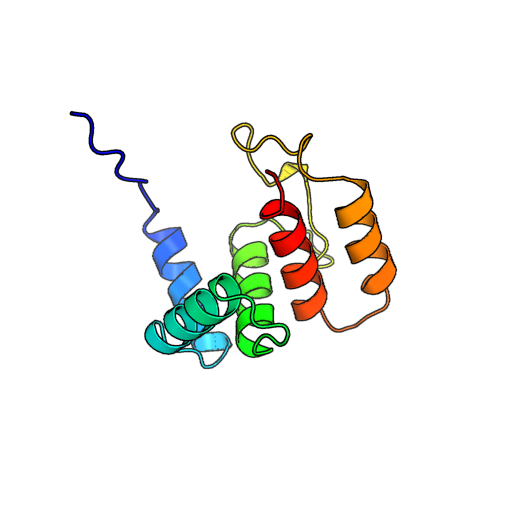00 70 PRO A CA 1
ATOM 541 C C . PRO A 1 70 ? 12.331 -5.597 -5.781 1.00 79.00 70 PRO A C 1
ATOM 543 O O . PRO A 1 70 ? 12.637 -4.472 -6.147 1.00 79.00 70 PRO A O 1
ATOM 546 N N . GLN A 1 71 ? 12.403 -6.638 -6.618 1.00 81.00 71 GLN A N 1
ATOM 547 C CA . GLN A 1 71 ? 12.908 -6.509 -7.990 1.00 81.00 71 GLN A CA 1
ATOM 548 C C . GLN A 1 71 ? 11.917 -5.811 -8.932 1.00 81.00 71 GLN A C 1
ATOM 550 O O . GLN A 1 71 ? 12.289 -5.422 -10.038 1.00 81.00 71 GLN A O 1
ATOM 555 N N . SER A 1 72 ? 10.662 -5.656 -8.506 1.00 82.81 72 SER A N 1
ATOM 556 C CA . SER A 1 72 ? 9.606 -5.008 -9.286 1.00 82.81 72 SER A CA 1
ATOM 557 C C . SER A 1 72 ? 9.696 -3.481 -9.286 1.00 82.81 72 SER A C 1
ATOM 559 O O . SER A 1 72 ? 9.156 -2.829 -10.181 1.00 82.81 72 SER A O 1
ATOM 561 N N . ILE A 1 73 ? 10.335 -2.892 -8.272 1.00 75.19 73 ILE A N 1
ATOM 562 C CA . ILE A 1 73 ? 10.544 -1.452 -8.217 1.00 75.19 73 ILE A CA 1
ATOM 563 C C . ILE A 1 73 ? 11.791 -1.175 -9.056 1.00 75.19 73 ILE A C 1
ATOM 565 O O . ILE A 1 73 ? 12.885 -1.612 -8.717 1.00 75.19 73 ILE A O 1
ATOM 569 N N . GLY A 1 74 ? 11.598 -0.528 -10.207 1.00 67.62 74 GLY A N 1
ATOM 570 C CA . GLY A 1 74 ? 12.661 -0.337 -11.195 1.00 67.62 74 GLY A CA 1
ATOM 571 C C . GLY A 1 74 ? 13.880 0.424 -10.658 1.00 67.62 74 GLY A C 1
ATOM 572 O O . GLY A 1 74 ? 13.815 1.088 -9.627 1.00 67.62 74 GLY A O 1
ATOM 573 N N . ASP A 1 75 ? 14.970 0.391 -11.432 1.00 58.44 75 ASP A N 1
ATOM 574 C CA . ASP A 1 75 ? 16.325 0.883 -11.103 1.00 58.44 75 ASP A CA 1
ATOM 575 C C . ASP A 1 75 ? 16.439 2.344 -10.592 1.00 58.44 75 ASP A C 1
ATOM 577 O O . ASP A 1 75 ? 17.530 2.792 -10.241 1.00 58.44 75 ASP A O 1
ATOM 581 N N . GLY A 1 76 ? 15.350 3.120 -10.594 1.00 56.09 76 GLY A N 1
ATOM 582 C CA . GLY A 1 76 ? 15.301 4.513 -10.141 1.00 56.09 76 GLY A CA 1
ATOM 583 C C . GLY A 1 76 ? 14.924 4.714 -8.669 1.00 56.09 76 GLY A C 1
ATOM 584 O O . GLY A 1 76 ? 15.067 5.833 -8.178 1.00 56.09 76 GLY A O 1
ATOM 585 N N . THR A 1 77 ? 14.449 3.679 -7.972 1.00 60.62 77 THR A N 1
ATOM 586 C CA . THR A 1 77 ? 14.158 3.747 -6.533 1.00 60.62 77 THR A CA 1
ATOM 587 C C . THR A 1 77 ? 15.277 3.062 -5.771 1.00 60.62 77 THR A C 1
ATOM 589 O O . THR A 1 77 ? 15.496 1.861 -5.921 1.00 60.62 77 THR A O 1
ATOM 592 N N . ASP A 1 78 ? 15.994 3.827 -4.951 1.00 60.38 78 ASP A N 1
ATOM 593 C CA . ASP A 1 78 ? 17.022 3.261 -4.091 1.00 60.38 78 ASP A CA 1
ATOM 594 C C . ASP A 1 78 ? 16.366 2.486 -2.940 1.00 60.38 78 ASP A C 1
ATOM 596 O O . ASP A 1 78 ? 15.941 3.044 -1.931 1.00 60.38 78 ASP A O 1
ATOM 600 N N . LEU A 1 79 ? 16.249 1.170 -3.116 1.00 62.88 79 LEU A N 1
ATOM 601 C CA . LEU A 1 79 ? 15.754 0.267 -2.080 1.00 62.88 79 LEU A CA 1
ATOM 602 C C . LEU A 1 79 ? 16.771 0.066 -0.948 1.00 62.88 79 LEU A C 1
ATOM 604 O O . LEU A 1 79 ? 16.438 -0.593 0.030 1.00 62.88 79 LEU A O 1
ATOM 608 N N . SER A 1 80 ? 18.006 0.572 -1.069 1.00 61.03 80 SER A N 1
ATOM 609 C CA . SER A 1 80 ? 18.994 0.468 0.011 1.00 61.03 80 SER A CA 1
ATOM 610 C C . SER A 1 80 ? 18.668 1.380 1.193 1.00 61.03 80 SER A C 1
ATOM 612 O O . SER A 1 80 ? 19.035 1.046 2.322 1.00 61.03 80 SER A O 1
ATOM 614 N N . ASP A 1 81 ? 17.905 2.448 0.945 1.00 58.28 81 ASP A N 1
ATOM 615 C CA . ASP A 1 81 ? 17.339 3.305 1.986 1.00 58.28 81 ASP A CA 1
ATOM 616 C C . ASP A 1 81 ? 16.029 2.745 2.559 1.00 58.28 81 ASP A C 1
ATOM 618 O O . ASP A 1 81 ? 15.670 3.034 3.702 1.00 58.28 81 ASP A O 1
ATOM 622 N N . ILE A 1 82 ? 15.328 1.895 1.799 1.00 64.31 82 ILE A N 1
ATOM 623 C CA . ILE A 1 82 ? 14.210 1.119 2.332 1.00 64.31 82 ILE A CA 1
ATOM 624 C C . ILE A 1 82 ? 14.813 0.112 3.298 1.00 64.31 82 ILE A C 1
ATOM 626 O O . ILE A 1 82 ? 15.442 -0.870 2.902 1.00 64.31 82 ILE A O 1
ATOM 630 N N . GLY A 1 83 ? 14.646 0.375 4.592 1.00 66.44 83 GLY A N 1
ATOM 631 C CA . GLY A 1 83 ? 15.127 -0.504 5.641 1.00 66.44 83 GLY A CA 1
ATOM 632 C C . GLY A 1 83 ? 14.616 -1.919 5.393 1.00 66.44 83 GLY A C 1
ATOM 633 O O . GLY A 1 83 ? 13.459 -2.223 5.664 1.00 66.44 83 GLY A O 1
ATOM 634 N N . MET A 1 84 ? 15.476 -2.815 4.898 1.00 74.00 84 MET A N 1
ATOM 635 C CA . MET A 1 84 ? 15.113 -4.223 4.681 1.00 74.00 84 MET A CA 1
ATOM 636 C C . MET A 1 84 ? 14.581 -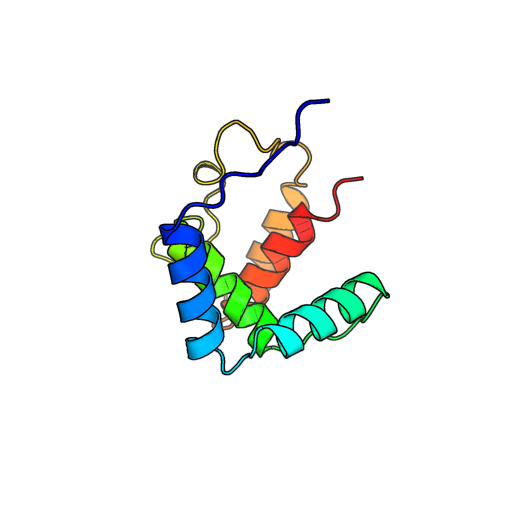4.865 5.970 1.00 74.00 84 MET A C 1
ATOM 638 O O . MET A 1 84 ? 13.731 -5.744 5.909 1.00 74.00 84 MET A O 1
ATOM 642 N N . ALA A 1 85 ? 15.031 -4.371 7.128 1.00 80.31 85 ALA A N 1
ATOM 643 C CA . ALA A 1 85 ? 14.509 -4.736 8.440 1.00 80.31 85 ALA A CA 1
ATOM 644 C C . ALA A 1 85 ? 13.044 -4.306 8.656 1.00 80.31 85 ALA A C 1
ATOM 646 O O . ALA A 1 85 ? 12.282 -5.030 9.291 1.00 80.31 85 ALA A O 1
ATOM 647 N N . ASP A 1 86 ? 12.626 -3.158 8.121 1.00 81.62 86 ASP A N 1
ATOM 648 C CA . ASP A 1 86 ? 11.243 -2.683 8.211 1.00 81.62 86 ASP A CA 1
ATOM 649 C C . ASP A 1 86 ? 10.324 -3.460 7.257 1.00 81.62 86 ASP A C 1
ATOM 651 O O . ASP A 1 86 ? 9.218 -3.844 7.643 1.00 81.62 86 ASP A O 1
ATOM 655 N N . LEU A 1 87 ? 10.805 -3.795 6.052 1.00 83.38 87 LEU A N 1
ATOM 656 C CA . LEU A 1 87 ? 10.107 -4.725 5.155 1.00 83.38 87 LEU A CA 1
ATOM 657 C C . LEU A 1 87 ? 9.975 -6.122 5.773 1.00 83.38 87 LEU A C 1
ATOM 659 O O . LEU A 1 87 ? 8.905 -6.731 5.701 1.00 83.38 87 LEU A O 1
ATOM 663 N N . GLU A 1 88 ? 11.044 -6.626 6.394 1.00 85.00 88 GLU A N 1
ATOM 664 C CA . GLU A 1 88 ? 11.041 -7.903 7.109 1.00 85.00 88 GLU A CA 1
ATOM 665 C C . GLU A 1 88 ? 10.053 -7.872 8.274 1.00 85.00 88 GLU A C 1
ATOM 667 O O . GLU A 1 88 ? 9.278 -8.808 8.431 1.00 85.00 88 GLU A O 1
ATOM 672 N N . LYS A 1 89 ? 9.967 -6.765 9.015 1.00 88.12 89 LYS A N 1
ATOM 673 C CA . LYS A 1 89 ? 8.971 -6.596 10.076 1.00 88.12 89 LYS A CA 1
ATOM 674 C C . LYS A 1 89 ? 7.537 -6.647 9.543 1.00 88.12 89 LYS A C 1
ATOM 676 O O . LYS A 1 89 ? 6.716 -7.374 10.099 1.00 88.12 89 LYS A O 1
ATOM 681 N N . CYS A 1 90 ? 7.233 -5.932 8.455 1.00 89.62 90 CYS A N 1
ATOM 682 C CA . CYS A 1 90 ? 5.921 -6.024 7.803 1.00 89.62 90 CYS A CA 1
ATOM 683 C C . CYS A 1 90 ? 5.624 -7.459 7.354 1.00 89.62 90 CYS A C 1
ATOM 685 O O . CYS A 1 90 ? 4.506 -7.954 7.492 1.00 89.62 90 CYS A O 1
ATOM 687 N N . TYR A 1 91 ? 6.631 -8.148 6.820 1.00 86.88 91 TYR A N 1
ATOM 688 C CA . TYR A 1 91 ? 6.498 -9.543 6.444 1.00 86.88 91 TYR A CA 1
ATOM 689 C C . TYR A 1 91 ? 6.215 -10.428 7.662 1.00 86.88 91 TYR A C 1
ATOM 691 O O . TYR A 1 91 ? 5.243 -11.169 7.646 1.00 86.88 91 TYR A O 1
ATOM 699 N N . GLU A 1 92 ? 6.990 -10.338 8.737 1.00 89.00 92 GLU A N 1
ATOM 700 C CA . GLU A 1 92 ? 6.802 -11.155 9.937 1.00 89.00 92 GLU A CA 1
ATOM 701 C C . GLU A 1 92 ? 5.438 -10.939 10.598 1.00 89.00 92 GLU A C 1
ATOM 703 O O . GLU A 1 92 ? 4.809 -11.910 11.029 1.00 89.00 92 GLU A O 1
ATOM 708 N N . GLU A 1 93 ? 4.974 -9.690 10.643 1.00 88.31 93 GLU A N 1
ATOM 709 C CA . GLU A 1 93 ? 3.711 -9.298 11.270 1.00 88.31 93 GLU A CA 1
ATOM 710 C C . GLU A 1 93 ? 2.493 -9.796 10.480 1.00 88.31 93 GLU A C 1
ATOM 712 O O . GLU A 1 93 ? 1.513 -10.250 11.075 1.00 88.31 93 GLU A O 1
ATOM 717 N N . TYR A 1 94 ? 2.571 -9.786 9.144 1.00 86.44 94 TYR A N 1
ATOM 718 C CA . TYR A 1 94 ? 1.420 -10.072 8.283 1.00 86.44 94 TYR A CA 1
ATOM 719 C C . TYR A 1 94 ? 1.539 -11.347 7.431 1.00 86.44 94 TYR A C 1
ATOM 721 O O . TYR A 1 94 ? 0.552 -11.739 6.816 1.00 86.44 94 TYR A O 1
ATOM 729 N N . GLN A 1 95 ? 2.669 -12.069 7.423 1.00 79.69 95 GLN A N 1
ATOM 730 C CA . GLN A 1 95 ? 2.860 -13.291 6.607 1.00 79.69 95 GLN A CA 1
ATOM 731 C C . GLN A 1 95 ? 1.856 -14.412 6.910 1.00 79.69 95 GLN A C 1
ATOM 733 O O . GLN A 1 95 ? 1.625 -15.272 6.063 1.00 79.69 95 GLN A O 1
ATOM 738 N N . ALA A 1 96 ? 1.299 -14.431 8.124 1.00 79.75 96 ALA A N 1
ATOM 739 C CA . ALA A 1 96 ? 0.288 -15.393 8.563 1.00 79.75 96 ALA A CA 1
ATOM 740 C C . ALA A 1 96 ? -1.131 -14.796 8.584 1.00 79.75 96 ALA A C 1
ATOM 742 O O . ALA A 1 96 ? -2.070 -15.475 8.999 1.00 79.75 96 ALA A O 1
ATOM 743 N N . SER A 1 97 ? -1.277 -13.531 8.185 1.00 79.12 97 SER A N 1
ATOM 744 C CA . SER A 1 97 ? -2.543 -12.809 8.164 1.00 79.12 97 SER A CA 1
ATOM 745 C C . SER A 1 97 ? -3.206 -12.920 6.793 1.00 79.12 97 SER A C 1
ATOM 747 O O . SER A 1 97 ? -2.545 -12.848 5.759 1.00 79.12 97 SER A O 1
ATOM 749 N N . ASP A 1 98 ? -4.534 -13.020 6.784 1.00 80.94 98 ASP A N 1
ATOM 750 C CA . ASP A 1 98 ? -5.335 -12.842 5.567 1.00 80.94 98 ASP A CA 1
ATOM 751 C C . ASP A 1 98 ? -5.507 -11.352 5.201 1.00 80.94 98 ASP A C 1
ATOM 753 O O . ASP A 1 98 ? -6.052 -11.025 4.142 1.00 80.94 98 ASP A O 1
ATOM 757 N N . ASP A 1 99 ? -5.029 -10.437 6.054 1.00 87.69 99 ASP A N 1
ATOM 758 C CA . ASP A 1 99 ? -5.119 -8.991 5.859 1.00 87.69 99 ASP A CA 1
ATOM 759 C C . ASP A 1 99 ? -4.020 -8.461 4.927 1.00 87.69 99 ASP A C 1
ATOM 761 O O . ASP A 1 99 ? -3.028 -7.839 5.316 1.00 87.69 99 ASP A O 1
ATOM 765 N N . LYS A 1 100 ? -4.223 -8.728 3.638 1.00 89.56 100 LYS A N 1
ATOM 766 C CA . LYS A 1 100 ? -3.344 -8.282 2.550 1.00 89.56 100 LYS A CA 1
ATOM 767 C C . LYS A 1 100 ? -3.288 -6.758 2.414 1.00 89.56 100 LYS A C 1
ATOM 769 O O . LYS A 1 100 ? -2.338 -6.235 1.830 1.00 89.56 100 LYS A O 1
ATOM 774 N N . CYS A 1 101 ? -4.304 -6.063 2.923 1.00 92.94 101 CYS A N 1
ATOM 775 C CA . CYS A 1 101 ? -4.399 -4.612 2.886 1.00 92.94 101 CYS A CA 1
ATOM 776 C C . CYS A 1 101 ? -3.436 -3.984 3.893 1.00 92.94 101 CYS A C 1
ATOM 778 O O . CYS A 1 101 ? -2.673 -3.093 3.525 1.00 92.94 101 CYS A O 1
ATOM 780 N N . GLU A 1 102 ? -3.425 -4.485 5.130 1.00 92.06 102 GLU A N 1
ATOM 781 C CA . GLU A 1 102 ? -2.467 -4.046 6.151 1.00 92.06 102 GLU A CA 1
ATOM 782 C C . GLU A 1 102 ? -1.027 -4.360 5.748 1.00 92.06 102 GLU A C 1
ATOM 784 O O . GLU A 1 102 ? -0.162 -3.500 5.889 1.00 92.06 102 GLU A O 1
ATOM 789 N N . TYR A 1 103 ? -0.766 -5.533 5.157 1.00 92.00 103 TYR A N 1
ATOM 790 C CA . TYR A 1 103 ? 0.571 -5.854 4.650 1.00 92.00 103 TYR A CA 1
ATOM 791 C C . TYR A 1 103 ? 1.047 -4.846 3.593 1.00 92.00 103 TYR A C 1
ATOM 793 O O . TYR A 1 103 ? 2.123 -4.266 3.732 1.00 92.00 103 TYR A O 1
ATOM 801 N N . ALA A 1 104 ? 0.242 -4.607 2.553 1.00 90.56 104 ALA A N 1
ATOM 802 C CA . ALA A 1 104 ? 0.594 -3.670 1.486 1.00 90.56 104 ALA A CA 1
ATOM 803 C C . ALA A 1 104 ? 0.767 -2.237 2.012 1.00 90.56 104 ALA A C 1
ATOM 805 O O . ALA A 1 104 ? 1.680 -1.523 1.599 1.00 90.56 104 ALA A O 1
ATOM 806 N N . TYR A 1 105 ? -0.087 -1.828 2.953 1.00 90.38 105 TYR A N 1
ATOM 807 C CA . TYR A 1 105 ? 0.018 -0.527 3.599 1.00 90.38 105 TYR A CA 1
ATOM 808 C C . TYR A 1 105 ? 1.282 -0.411 4.464 1.00 90.38 105 TYR A C 1
ATOM 810 O O . TYR A 1 105 ? 1.998 0.583 4.374 1.00 90.38 105 TYR A O 1
ATOM 818 N N . CYS A 1 106 ? 1.612 -1.441 5.245 1.00 90.38 106 CYS A N 1
ATOM 819 C CA . CYS A 1 106 ? 2.858 -1.501 6.003 1.00 90.38 106 CYS A CA 1
ATOM 820 C C . CYS A 1 106 ? 4.053 -1.319 5.060 1.00 90.38 106 CYS A C 1
ATOM 822 O O . CYS A 1 106 ? 4.828 -0.383 5.233 1.00 90.38 106 CYS A O 1
ATOM 824 N N . VAL A 1 107 ? 4.123 -2.115 3.986 1.00 88.44 107 VAL A N 1
ATOM 825 C CA . VAL A 1 107 ? 5.203 -2.038 2.993 1.00 88.44 107 VAL A CA 1
ATOM 826 C C . VAL A 1 107 ? 5.341 -0.630 2.410 1.00 88.44 107 VAL A C 1
ATOM 828 O O . VAL A 1 107 ? 6.436 -0.076 2.475 1.00 88.44 107 VAL A O 1
ATOM 831 N N . ILE A 1 108 ? 4.270 0.001 1.910 1.00 83.94 108 ILE A N 1
ATOM 832 C CA . ILE A 1 108 ? 4.405 1.342 1.309 1.00 83.94 108 ILE A CA 1
ATOM 833 C C . ILE A 1 108 ? 4.849 2.394 2.335 1.00 83.94 108 ILE A C 1
ATOM 835 O O . ILE A 1 108 ? 5.689 3.232 2.026 1.00 83.94 108 ILE A O 1
ATOM 839 N N . THR A 1 109 ? 4.367 2.322 3.581 1.00 82.69 109 THR A N 1
ATOM 840 C CA . THR A 1 109 ? 4.770 3.290 4.617 1.00 82.69 109 THR A CA 1
ATOM 841 C C . THR A 1 109 ? 6.236 3.149 5.015 1.00 82.69 109 THR A C 1
ATOM 843 O O . THR A 1 109 ? 6.870 4.145 5.351 1.00 82.69 109 THR A O 1
ATOM 846 N N . THR A 1 110 ? 6.818 1.948 4.925 1.00 80.44 110 THR A N 1
ATOM 847 C CA . THR A 1 110 ? 8.266 1.773 5.137 1.00 80.44 110 THR A CA 1
ATOM 848 C C . THR A 1 110 ? 9.105 2.436 4.045 1.00 80.44 110 THR A C 1
ATOM 850 O O . THR A 1 110 ? 10.232 2.834 4.316 1.00 80.44 110 THR A O 1
ATOM 853 N N . MET A 1 111 ? 8.546 2.631 2.845 1.00 71.44 111 MET A N 1
ATOM 854 C CA . MET A 1 111 ? 9.220 3.318 1.739 1.00 71.44 111 MET A CA 1
ATOM 855 C C . MET A 1 111 ? 9.162 4.844 1.855 1.00 71.44 111 MET A C 1
ATOM 857 O O . MET A 1 111 ? 10.031 5.530 1.329 1.00 71.44 111 MET A O 1
ATOM 861 N N . GLU A 1 112 ? 8.156 5.382 2.547 1.00 64.25 112 GLU A N 1
ATOM 862 C CA . GLU A 1 112 ? 7.971 6.828 2.735 1.00 64.25 112 GLU A CA 1
ATOM 863 C C . GLU A 1 112 ? 8.710 7.392 3.966 1.00 64.25 112 GLU A C 1
ATOM 865 O O . GLU A 1 112 ? 8.845 8.607 4.082 1.00 64.25 112 GLU A O 1
ATOM 870 N N . ASN A 1 113 ? 9.216 6.539 4.867 1.00 52.62 113 ASN A N 1
ATOM 871 C CA . ASN A 1 113 ? 9.995 6.941 6.053 1.00 52.62 113 ASN A CA 1
ATOM 872 C C . ASN A 1 113 ? 11.497 7.152 5.772 1.00 52.62 113 ASN A C 1
ATOM 874 O O . ASN A 1 113 ? 12.290 7.255 6.709 1.00 52.62 113 ASN A O 1
ATOM 878 N N . VAL A 1 114 ? 11.895 7.198 4.501 1.00 42.69 114 VAL A N 1
ATOM 879 C CA . VAL A 1 114 ? 13.263 7.525 4.096 1.00 42.69 114 VAL A CA 1
ATOM 880 C C . VAL A 1 114 ? 13.445 9.048 4.163 1.00 42.69 114 VAL A C 1
ATOM 882 O O . VAL A 1 114 ? 12.978 9.771 3.281 1.00 42.69 114 VAL A O 1
ATOM 885 N N . GLU A 1 115 ? 14.070 9.529 5.244 1.00 34.09 115 GLU A N 1
ATOM 886 C CA . GLU A 1 115 ? 14.573 10.911 5.394 1.00 34.09 115 GLU A CA 1
ATOM 887 C C . GLU A 1 115 ? 15.902 11.141 4.661 1.00 34.09 115 GLU A C 1
ATOM 889 O O . GLU A 1 115 ? 16.813 10.293 4.797 1.00 34.09 115 GLU A O 1
#